Protein AF-A0A292YV03-F1 (afdb_monomer)

pLDDT: mean 75.04, std 15.82, range [28.27, 92.69]

Nearest PDB structures (foldseek):
  6wf4-assembly1_A  TM=6.327E-01  e=4.568E-04  Streptomyces sp. RM-5-8
  3f14-assembly1_A-2  TM=6.225E-01  e=1.009E-03  Cytophaga hutchinsonii ATCC 33406
  2imj-assembly2_D  TM=6.289E-01  e=1.972E-03  Pseudomonas protegens Pf-5
  7s5n-assembly2_D  TM=5.938E-01  e=1.009E-03  Mycobacterium marinum M
  3ebt-assembly1_A-2  TM=5.568E-01  e=1.746E-03  Burkholderia pseudomallei K96243

Secondary structure (DSSP, 8-state):
--HHHHHHTTPPP-SHHHHHHHHHHHHHTT--TTTSGGGGGEEEEEEEEEEESSPPPSS---EEEE---TT-S--HHHHHHHH-TT-EEEEEEEEETTTEEEEEEEEEEE-TTS-EEEEEEEEEEEEETTEEEEEEEEE-HHHHHHHHHHTT-TTTTTT-GGGSPPTTTT-

Radius of gyration: 15.74 Å; Cα contacts (8 Å, |Δi|>4): 326; chains: 1; bounding box: 38×38×40 Å

Mean predicted aligned error: 8.53 Å

Sequence (171 aa):
MTAFDRDEALSVPETTAELAGRLRDGIAAGFLMYASVEATMFAPSFETCMLPLGPAPADPAFIRLDRGTVGGGPRVPTIASRLIPDLRIAGTATERPGDVIVGDFTLTGTLPDGWALHLHTEFRCEVEGGLVTRYVVKNDPEEFQRFVTALGNPYAGKGVATAEVREEDAR

Structure (mmCIF, N/CA/C/O backbone):
data_AF-A0A292YV03-F1
#
_entry.id   AF-A0A292YV03-F1
#
loop_
_atom_site.group_PDB
_atom_site.id
_atom_site.type_symbol
_atom_site.label_atom_id
_atom_site.label_alt_id
_atom_site.label_comp_id
_atom_site.label_asym_id
_atom_site.label_entity_id
_atom_site.label_seq_id
_atom_site.pdbx_PDB_ins_code
_atom_site.Cartn_x
_atom_site.Cartn_y
_atom_site.Cartn_z
_atom_site.occupancy
_atom_site.B_iso_or_equiv
_atom_site.auth_seq_id
_atom_site.auth_comp_id
_atom_site.auth_asym_id
_atom_site.auth_atom_id
_atom_site.pdbx_PDB_model_num
ATOM 1 N N . MET A 1 1 ? -16.348 -23.851 -8.879 1.00 39.47 1 MET A N 1
ATOM 2 C CA . MET A 1 1 ? -16.180 -22.511 -8.294 1.00 39.47 1 MET A CA 1
ATOM 3 C C . MET A 1 1 ? -17.217 -21.616 -8.942 1.00 39.47 1 MET A C 1
ATOM 5 O O . MET A 1 1 ? -17.083 -21.265 -10.112 1.00 39.47 1 MET A O 1
ATOM 9 N N . THR A 1 2 ? -18.336 -21.436 -8.256 1.00 28.27 2 THR A N 1
ATOM 10 C CA . THR A 1 2 ? -19.535 -20.762 -8.778 1.00 28.27 2 THR A CA 1
ATOM 11 C C . THR A 1 2 ? -19.513 -19.282 -8.410 1.00 28.27 2 THR A C 1
ATOM 13 O O . THR A 1 2 ? -18.802 -18.884 -7.498 1.00 28.27 2 THR A O 1
ATOM 16 N N . ALA A 1 3 ? -20.284 -18.448 -9.113 1.00 34.41 3 ALA A N 1
ATOM 17 C CA . ALA A 1 3 ? -20.357 -17.004 -8.859 1.00 34.41 3 ALA A CA 1
ATOM 18 C C . ALA A 1 3 ? -20.729 -16.646 -7.402 1.00 34.41 3 ALA A C 1
ATOM 20 O O . ALA A 1 3 ? -20.300 -15.608 -6.918 1.00 34.41 3 ALA A O 1
ATOM 21 N N . PHE A 1 4 ? -21.424 -17.542 -6.692 1.00 30.30 4 PHE A N 1
ATOM 22 C CA . PHE A 1 4 ? -21.717 -17.422 -5.260 1.00 30.30 4 PHE A CA 1
ATOM 23 C C . PHE A 1 4 ? -20.464 -17.429 -4.361 1.00 30.30 4 PHE A C 1
ATOM 25 O O . PHE A 1 4 ? -20.440 -16.705 -3.375 1.00 30.30 4 PHE A O 1
ATOM 32 N N . ASP A 1 5 ? -19.387 -18.130 -4.743 1.00 33.16 5 ASP A N 1
ATOM 33 C CA . ASP A 1 5 ? -18.127 -18.155 -3.973 1.00 33.16 5 ASP A CA 1
ATOM 34 C C . ASP A 1 5 ? -17.365 -16.814 -4.076 1.00 33.16 5 ASP A C 1
ATOM 36 O O . ASP A 1 5 ? -16.482 -16.514 -3.275 1.00 33.16 5 ASP A O 1
ATOM 40 N N . ARG A 1 6 ? -17.679 -15.988 -5.089 1.00 38.50 6 ARG A N 1
ATOM 41 C CA . ARG A 1 6 ? -17.069 -14.661 -5.280 1.00 38.50 6 ARG A CA 1
ATOM 42 C C . ARG A 1 6 ? -17.733 -13.571 -4.443 1.00 38.50 6 ARG A C 1
ATOM 44 O O . ARG A 1 6 ? -17.035 -12.631 -4.076 1.00 38.50 6 ARG A O 1
ATOM 51 N N . ASP A 1 7 ? -19.027 -13.689 -4.156 1.00 33.34 7 ASP A N 1
ATOM 52 C CA . ASP A 1 7 ? -19.743 -12.714 -3.323 1.00 33.34 7 ASP A CA 1
ATOM 53 C C . ASP A 1 7 ? -19.387 -12.875 -1.840 1.00 33.34 7 ASP A C 1
ATOM 55 O O . ASP A 1 7 ? -19.230 -11.881 -1.134 1.00 33.34 7 ASP A O 1
ATOM 59 N N . GLU A 1 8 ? -19.130 -14.102 -1.379 1.00 37.34 8 GLU A N 1
ATOM 60 C CA . GLU A 1 8 ? -18.616 -14.350 -0.023 1.00 37.34 8 GLU A CA 1
ATOM 61 C C . GLU A 1 8 ? -17.206 -13.759 0.175 1.00 37.34 8 GLU A C 1
ATOM 63 O O . GLU A 1 8 ? -16.918 -13.166 1.218 1.00 37.34 8 GLU A O 1
ATOM 68 N N . ALA A 1 9 ? -16.366 -13.800 -0.868 1.00 44.91 9 ALA A N 1
ATOM 69 C CA . ALA A 1 9 ? -15.040 -13.172 -0.897 1.00 44.91 9 ALA A CA 1
ATOM 70 C C . ALA A 1 9 ? -15.070 -11.626 -0.941 1.00 44.91 9 ALA A C 1
ATOM 72 O O . ALA A 1 9 ? -14.031 -10.986 -0.776 1.00 44.91 9 ALA A O 1
ATOM 73 N N . LEU A 1 10 ? -16.241 -11.017 -1.165 1.00 50.88 10 LEU A N 1
ATOM 74 C CA . LEU A 1 10 ? -16.451 -9.563 -1.195 1.00 50.88 10 LEU A CA 1
ATOM 75 C C . LEU A 1 10 ? 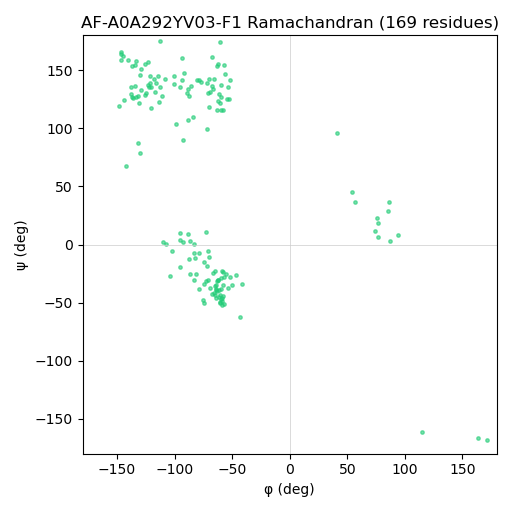-17.209 -9.032 0.030 1.00 50.88 10 LEU A C 1
ATOM 77 O O . LEU A 1 10 ? -17.437 -7.822 0.108 1.00 50.88 10 LEU A O 1
ATOM 81 N N . SER A 1 11 ? -17.584 -9.894 0.982 1.00 60.56 11 SER A N 1
ATOM 82 C CA . SER A 1 11 ? -18.172 -9.461 2.257 1.00 60.56 11 SER A CA 1
ATOM 83 C C . SER A 1 11 ? -17.258 -8.431 2.920 1.00 60.56 11 SER A C 1
ATOM 85 O O . SER A 1 11 ? -16.046 -8.594 2.902 1.00 60.56 11 SER A O 1
ATOM 87 N N . VAL A 1 12 ? -17.786 -7.334 3.452 1.00 64.94 12 VAL A N 1
ATOM 88 C CA . VAL A 1 12 ? -16.979 -6.344 4.187 1.00 64.94 12 VAL A CA 1
ATOM 89 C C . VAL A 1 12 ? -16.480 -7.002 5.484 1.00 64.94 12 VAL A C 1
ATOM 91 O O . VAL A 1 12 ? -17.271 -7.717 6.093 1.00 64.94 12 VAL A O 1
ATOM 94 N N . PRO A 1 13 ? -15.205 -6.839 5.899 1.00 68.25 13 PRO A N 1
ATOM 95 C CA . PRO A 1 13 ? -14.765 -7.370 7.188 1.00 68.25 13 PRO A CA 1
ATOM 96 C C . PRO A 1 13 ? -15.595 -6.741 8.310 1.00 68.25 13 PRO A C 1
ATOM 98 O O . PRO A 1 13 ? -15.831 -5.534 8.286 1.00 68.25 13 PRO A O 1
ATOM 101 N N . GLU A 1 14 ? -16.022 -7.535 9.288 1.00 72.00 14 GLU A N 1
ATOM 102 C CA . GLU A 1 14 ? -16.846 -7.043 10.399 1.00 72.00 14 GLU A CA 1
ATOM 103 C C . GLU A 1 14 ? -15.984 -6.696 11.622 1.00 72.00 14 GLU A C 1
ATOM 105 O O . GLU A 1 14 ? -16.398 -5.920 12.485 1.00 72.00 14 GLU A O 1
ATOM 110 N N . THR A 1 15 ? -14.757 -7.229 11.685 1.00 83.00 15 THR A N 1
ATOM 111 C CA . THR A 1 15 ? -13.816 -7.009 12.795 1.00 83.00 15 THR A CA 1
ATOM 112 C C . THR A 1 15 ? -12.395 -6.667 12.333 1.00 83.00 15 THR A C 1
ATOM 114 O O . THR A 1 15 ? -11.964 -7.019 11.232 1.00 83.00 15 THR A O 1
ATOM 117 N N . THR A 1 16 ? -11.620 -6.025 13.214 1.00 82.00 16 THR A N 1
ATOM 118 C CA . THR A 1 16 ? -10.189 -5.733 13.003 1.00 82.00 16 THR A CA 1
ATOM 119 C C . THR A 1 16 ? -9.368 -7.009 12.793 1.00 82.00 16 THR A C 1
ATOM 121 O O . THR A 1 16 ? -8.494 -7.046 11.926 1.00 82.00 16 THR A O 1
ATOM 124 N N . ALA A 1 17 ? -9.679 -8.082 13.524 1.00 83.69 17 ALA A N 1
ATOM 125 C CA . ALA A 1 17 ? -9.002 -9.370 13.393 1.00 83.69 17 ALA A CA 1
ATOM 126 C C . ALA A 1 17 ? -9.248 -10.030 12.021 1.00 83.69 17 ALA A C 1
ATOM 128 O O . ALA A 1 17 ? -8.313 -10.554 11.407 1.00 83.69 17 ALA A O 1
ATOM 129 N N . GLU A 1 18 ? -10.482 -9.975 11.510 1.00 82.56 18 GLU A N 1
ATOM 130 C CA . GLU A 1 18 ? -10.821 -10.456 10.163 1.00 82.56 18 GLU A CA 1
ATOM 131 C C . GLU A 1 18 ? -10.122 -9.640 9.079 1.00 82.56 18 GLU A C 1
ATOM 133 O O . GLU A 1 18 ? -9.550 -10.211 8.147 1.00 82.56 18 GLU A O 1
ATOM 138 N N . LEU A 1 19 ? -10.110 -8.313 9.221 1.00 84.31 19 LEU A N 1
ATOM 139 C CA . LEU A 1 19 ? -9.383 -7.427 8.319 1.00 84.31 19 LEU A CA 1
ATOM 140 C C . LEU A 1 19 ? -7.877 -7.734 8.331 1.00 84.31 19 LEU A C 1
ATOM 142 O O . LEU A 1 19 ? -7.262 -7.824 7.270 1.00 84.31 19 LEU A O 1
ATOM 146 N N . ALA A 1 20 ? -7.278 -7.961 9.503 1.00 82.00 20 ALA A N 1
ATOM 147 C CA . ALA A 1 20 ? -5.871 -8.347 9.612 1.00 82.00 20 ALA A CA 1
ATOM 148 C C . ALA A 1 20 ? -5.593 -9.707 8.952 1.00 82.00 20 ALA A C 1
ATOM 150 O O . ALA A 1 20 ? -4.572 -9.871 8.283 1.00 82.00 20 ALA A O 1
ATOM 151 N N . GLY A 1 21 ? -6.502 -10.676 9.102 1.00 81.88 21 GLY A N 1
ATOM 152 C CA . GLY A 1 21 ? -6.455 -11.957 8.393 1.00 81.88 21 GLY A CA 1
ATOM 153 C C . GLY A 1 21 ? -6.435 -11.772 6.878 1.00 81.88 21 GLY A C 1
ATOM 154 O O . GLY A 1 21 ? -5.513 -12.245 6.219 1.00 81.88 21 GLY A O 1
ATOM 155 N N . ARG A 1 22 ? -7.377 -10.989 6.352 1.00 78.50 22 ARG A N 1
ATOM 156 C CA . ARG A 1 22 ? -7.476 -10.705 4.915 1.00 78.50 22 ARG A CA 1
ATOM 157 C C . ARG A 1 22 ? -6.277 -9.953 4.372 1.00 78.50 22 ARG A C 1
ATOM 159 O O . ARG A 1 22 ? -5.800 -10.300 3.305 1.00 78.50 22 ARG A O 1
ATOM 166 N N . LEU A 1 23 ? -5.737 -8.993 5.119 1.00 79.81 23 LEU A N 1
ATOM 167 C CA . LEU A 1 23 ? -4.504 -8.306 4.738 1.00 79.81 23 LEU A CA 1
ATOM 168 C C . LEU A 1 23 ? -3.320 -9.276 4.645 1.00 79.81 23 LEU A C 1
ATOM 170 O O . LEU A 1 23 ? -2.518 -9.164 3.722 1.00 79.81 23 LEU A O 1
ATOM 174 N N . ARG A 1 24 ? -3.207 -10.253 5.557 1.00 80.56 24 ARG A N 1
ATOM 175 C CA . ARG A 1 24 ? -2.168 -11.296 5.457 1.00 80.56 24 ARG A CA 1
ATOM 176 C C . ARG A 1 24 ? -2.355 -12.167 4.222 1.00 80.56 24 ARG A C 1
ATOM 178 O O . ARG A 1 24 ? -1.379 -12.409 3.516 1.00 80.56 24 ARG A O 1
ATOM 185 N N . ASP A 1 25 ? -3.580 -12.608 3.961 1.00 77.56 25 ASP A N 1
ATOM 186 C CA . ASP A 1 25 ? -3.897 -13.414 2.779 1.00 77.56 25 ASP A CA 1
ATOM 187 C C . ASP A 1 25 ? -3.650 -12.613 1.491 1.00 77.56 25 ASP A C 1
ATOM 189 O O . ASP A 1 25 ? -3.099 -13.135 0.522 1.00 77.56 25 ASP A O 1
ATOM 193 N N . GLY A 1 26 ? -3.969 -11.317 1.523 1.00 73.00 26 GLY A N 1
ATOM 194 C CA . GLY A 1 26 ? -3.712 -10.342 0.476 1.00 73.00 26 GLY A CA 1
ATOM 195 C C . GLY A 1 26 ? -2.217 -10.222 0.155 1.00 73.00 26 GLY A C 1
ATOM 196 O O . GLY A 1 26 ? -1.784 -10.400 -0.987 1.00 73.00 26 GLY A O 1
ATOM 197 N N . ILE A 1 27 ? -1.399 -10.001 1.185 1.00 74.50 27 ILE A N 1
ATOM 198 C CA . ILE A 1 27 ? 0.067 -9.958 1.077 1.00 74.50 27 ILE A CA 1
ATOM 199 C C . ILE A 1 27 ? 0.598 -11.284 0.520 1.00 74.50 27 ILE A C 1
ATOM 201 O O . ILE A 1 27 ? 1.358 -11.279 -0.446 1.00 74.50 27 ILE A O 1
ATOM 205 N N . ALA A 1 28 ? 0.165 -12.425 1.065 1.00 68.19 28 ALA A N 1
ATOM 206 C CA . ALA A 1 28 ? 0.610 -13.747 0.619 1.00 68.19 28 ALA A CA 1
ATOM 207 C C . ALA A 1 28 ? 0.234 -14.050 -0.843 1.00 68.19 28 ALA A C 1
ATOM 209 O O . ALA A 1 28 ? 0.963 -14.756 -1.543 1.00 68.19 28 ALA A O 1
ATOM 210 N N . ALA A 1 29 ? -0.882 -13.501 -1.320 1.00 63.50 29 ALA A N 1
ATOM 211 C CA . ALA A 1 29 ? -1.335 -13.634 -2.699 1.00 63.50 29 ALA A CA 1
ATOM 212 C C . ALA A 1 29 ? -0.741 -12.578 -3.654 1.00 63.50 29 ALA A C 1
ATOM 214 O O . ALA A 1 29 ? -1.054 -12.586 -4.847 1.00 63.50 29 ALA A O 1
ATOM 215 N N . GLY A 1 30 ? 0.149 -11.706 -3.167 1.00 54.66 30 GLY A N 1
ATOM 216 C CA . GLY A 1 30 ? 0.881 -10.751 -3.995 1.00 54.66 30 GLY A CA 1
ATOM 217 C C . GLY A 1 30 ? 0.134 -9.443 -4.274 1.00 54.66 30 GLY A C 1
ATOM 218 O O . GLY A 1 30 ? 0.333 -8.828 -5.325 1.00 54.66 30 GLY A O 1
ATOM 219 N N . PHE A 1 31 ? -0.741 -9.011 -3.361 1.00 59.56 31 PHE A N 1
ATOM 220 C CA . PHE A 1 31 ? -1.552 -7.805 -3.524 1.00 59.56 31 PHE A CA 1
ATOM 221 C C . PHE A 1 31 ? -0.924 -6.545 -2.904 1.00 59.56 31 PHE A C 1
ATOM 223 O O . PHE A 1 31 ? -0.352 -6.556 -1.819 1.00 59.56 31 PHE A O 1
ATOM 230 N N . LEU A 1 32 ? -1.086 -5.421 -3.610 1.00 59.00 32 LEU A N 1
ATOM 231 C CA . LEU A 1 32 ? -0.661 -4.081 -3.193 1.00 59.00 32 LEU A CA 1
ATOM 232 C C . LEU A 1 32 ? -1.852 -3.312 -2.618 1.00 59.00 32 LEU A C 1
ATOM 234 O O . LEU A 1 32 ? -2.699 -2.837 -3.374 1.00 59.00 32 LEU A O 1
ATOM 238 N N . MET A 1 33 ? -1.917 -3.196 -1.292 1.00 58.62 33 MET A N 1
ATOM 239 C CA . MET A 1 33 ? -3.122 -2.835 -0.528 1.00 58.62 33 MET A CA 1
ATOM 240 C C . MET A 1 33 ? -3.968 -1.691 -1.108 1.00 58.62 33 MET A C 1
ATOM 242 O O . MET A 1 33 ? -5.103 -1.938 -1.501 1.00 58.62 33 MET A O 1
ATOM 246 N N . TYR A 1 34 ? -3.457 -0.460 -1.227 1.00 53.25 34 TYR A N 1
ATOM 247 C CA . TYR A 1 34 ? -4.304 0.651 -1.698 1.00 53.25 34 TYR A CA 1
ATOM 248 C C . TYR A 1 34 ? -4.466 0.715 -3.231 1.00 53.25 34 TYR A C 1
ATOM 250 O O . TYR A 1 34 ? -5.474 1.190 -3.752 1.00 53.25 34 TYR A O 1
ATOM 258 N N . ALA A 1 35 ? -3.507 0.177 -3.983 1.00 50.94 35 ALA A N 1
ATOM 259 C CA . ALA A 1 35 ? -3.547 0.158 -5.445 1.00 50.94 35 ALA A CA 1
ATOM 260 C C . ALA A 1 35 ? -4.464 -0.953 -6.012 1.00 50.94 35 ALA A C 1
ATOM 262 O O . ALA A 1 35 ? -4.683 -1.051 -7.224 1.00 50.94 35 ALA A O 1
ATOM 263 N N . SER A 1 36 ? -4.976 -1.833 -5.149 1.00 49.16 36 SER A N 1
ATOM 264 C CA . SER A 1 36 ? -5.636 -3.079 -5.524 1.00 49.16 36 SER A CA 1
ATOM 265 C C . SER A 1 36 ? -7.135 -3.121 -5.207 1.00 49.16 36 SER A C 1
ATOM 267 O O . SER A 1 36 ? -7.731 -2.217 -4.636 1.00 49.16 36 SER A O 1
ATOM 269 N N . VAL A 1 37 ? -7.749 -4.223 -5.640 1.00 41.66 37 VAL A N 1
ATOM 270 C CA . VAL A 1 37 ? -9.157 -4.634 -5.470 1.00 41.66 37 VAL A CA 1
ATOM 271 C C . VAL A 1 37 ? -9.676 -4.482 -4.051 1.00 41.66 37 VAL A C 1
ATOM 273 O O . VAL A 1 37 ? -10.876 -4.305 -3.854 1.00 41.66 37 VAL A O 1
ATOM 276 N N . GLU A 1 38 ? -8.774 -4.545 -3.081 1.00 55.34 38 GLU A N 1
ATOM 277 C CA . GLU A 1 38 ? -9.082 -4.479 -1.664 1.00 55.34 38 GLU A CA 1
ATOM 278 C C . GLU A 1 38 ? -9.483 -3.083 -1.186 1.00 55.34 38 GLU A C 1
ATOM 280 O O . GLU A 1 38 ? -9.671 -2.868 0.005 1.00 55.34 38 GLU A O 1
ATOM 285 N N . ALA A 1 39 ? -9.731 -2.149 -2.107 1.00 61.50 39 ALA A N 1
ATOM 286 C CA . ALA A 1 39 ? -10.518 -0.952 -1.848 1.00 61.50 39 ALA A CA 1
ATOM 287 C C . ALA A 1 39 ? -11.768 -1.250 -0.992 1.00 61.50 39 ALA A C 1
ATOM 289 O O . ALA A 1 39 ? -12.122 -0.439 -0.145 1.00 61.50 39 ALA A O 1
ATOM 290 N N . THR A 1 40 ? -12.408 -2.420 -1.133 1.00 68.25 40 THR A N 1
ATOM 291 C CA . THR A 1 40 ? -13.550 -2.841 -0.293 1.00 68.25 40 THR A CA 1
ATOM 292 C C . THR A 1 40 ? -13.247 -2.912 1.208 1.00 68.25 40 THR A C 1
ATOM 294 O O . THR A 1 40 ? -14.177 -2.789 2.001 1.00 68.25 40 THR A O 1
ATOM 297 N N . MET A 1 41 ? -11.977 -3.058 1.592 1.00 77.38 41 MET A N 1
ATOM 298 C CA . MET A 1 41 ? -11.499 -3.050 2.978 1.00 77.38 41 MET A CA 1
ATOM 299 C C . MET A 1 41 ? -11.300 -1.638 3.537 1.00 77.38 41 MET A C 1
ATOM 301 O O . MET A 1 41 ? -11.129 -1.471 4.740 1.00 77.38 41 MET A O 1
ATOM 305 N N . PHE A 1 42 ? -11.340 -0.617 2.682 1.00 80.94 42 PHE A N 1
ATOM 306 C CA . PHE A 1 42 ? -11.310 0.784 3.078 1.00 80.94 42 PHE A CA 1
ATOM 307 C C . PHE A 1 42 ? -12.726 1.321 3.254 1.00 80.94 42 PHE A C 1
ATOM 309 O O . PHE A 1 42 ? -13.654 0.935 2.532 1.00 80.94 42 PHE A O 1
ATOM 316 N N . ALA A 1 43 ? -12.884 2.259 4.184 1.00 85.81 43 ALA A N 1
ATOM 317 C CA . ALA A 1 43 ? -14.100 3.043 4.312 1.00 85.81 43 ALA A CA 1
ATOM 318 C C . ALA A 1 43 ? -14.415 3.778 2.991 1.00 85.81 43 ALA A C 1
ATOM 320 O O . ALA A 1 43 ? -13.504 4.064 2.208 1.00 85.81 43 ALA A O 1
ATOM 321 N N . PRO A 1 44 ? -15.692 4.121 2.717 1.00 83.75 44 PRO A N 1
ATOM 322 C CA . PRO A 1 44 ? -16.072 4.862 1.511 1.00 83.75 44 PRO A CA 1
ATOM 323 C C . PRO A 1 44 ? -15.274 6.151 1.294 1.00 83.75 44 PRO A C 1
ATOM 325 O O . PRO A 1 44 ? -15.093 6.579 0.161 1.00 83.75 44 PRO A O 1
ATOM 328 N N . SER A 1 45 ? -14.795 6.753 2.377 1.00 85.69 45 SER A N 1
ATOM 329 C CA . SER A 1 45 ? -13.935 7.923 2.374 1.00 85.69 45 SER A CA 1
ATOM 330 C C . SER A 1 45 ? -12.955 7.762 3.530 1.00 85.69 45 SER A C 1
ATOM 332 O O . SER A 1 45 ? -13.384 7.523 4.661 1.00 85.69 45 SER A O 1
ATOM 334 N N . PHE A 1 46 ? -11.662 7.821 3.240 1.00 86.25 46 PHE A N 1
ATOM 335 C CA . PHE A 1 46 ? -10.599 7.481 4.183 1.00 86.25 46 PHE A CA 1
ATOM 336 C C . PHE A 1 46 ? -9.391 8.401 3.960 1.00 86.25 46 PHE A C 1
ATOM 338 O O . PHE A 1 46 ? -9.268 9.070 2.931 1.00 86.25 46 PHE A O 1
ATOM 345 N N . GLU A 1 47 ? -8.506 8.467 4.943 1.00 88.69 47 GLU A N 1
ATOM 346 C CA . GLU A 1 47 ? -7.295 9.281 4.880 1.00 88.69 47 GLU A CA 1
ATOM 347 C C . GLU A 1 47 ? -6.084 8.417 4.547 1.00 88.69 47 GLU A C 1
ATOM 349 O O . GLU A 1 47 ? -5.922 7.328 5.093 1.00 88.69 47 GLU A O 1
ATOM 354 N N . THR A 1 48 ? -5.203 8.905 3.678 1.00 85.81 48 THR A N 1
ATOM 355 C CA . THR A 1 48 ? -3.933 8.242 3.387 1.00 85.81 48 THR A CA 1
ATOM 356 C C . THR A 1 48 ? -2.759 9.195 3.477 1.00 85.81 48 THR A C 1
ATOM 358 O O . THR A 1 48 ? -2.855 10.364 3.110 1.00 85.81 48 THR A O 1
ATOM 361 N N . CYS A 1 49 ? -1.624 8.672 3.917 1.00 85.50 49 CYS A N 1
ATOM 362 C CA . CYS A 1 49 ? -0.342 9.351 3.851 1.00 85.50 49 CYS A CA 1
ATOM 363 C C . CYS A 1 49 ? 0.715 8.370 3.339 1.00 85.50 49 CYS A C 1
ATOM 365 O O . CYS A 1 49 ? 0.753 7.209 3.752 1.00 85.50 49 CYS A O 1
ATOM 367 N N . MET A 1 50 ? 1.560 8.840 2.426 1.00 85.25 50 MET A N 1
ATOM 368 C CA . MET A 1 50 ? 2.697 8.091 1.904 1.00 85.25 50 MET A CA 1
ATOM 369 C C . MET A 1 50 ? 3.986 8.776 2.341 1.00 85.25 50 MET A C 1
ATOM 371 O O . MET A 1 50 ? 4.198 9.949 2.026 1.00 85.25 50 MET A O 1
ATOM 375 N N . LEU A 1 51 ? 4.847 8.049 3.044 1.00 87.06 51 LEU A N 1
ATOM 376 C CA . LEU A 1 51 ? 6.079 8.573 3.631 1.00 87.06 51 LEU A CA 1
ATOM 377 C C . LEU A 1 51 ? 7.305 7.788 3.133 1.00 87.06 51 LEU A C 1
ATOM 379 O O . LEU A 1 51 ? 7.175 6.634 2.723 1.00 87.06 51 LEU A O 1
ATOM 383 N N . PRO A 1 52 ? 8.510 8.374 3.181 1.00 87.19 52 PRO A N 1
ATOM 384 C CA . PRO A 1 52 ? 9.732 7.582 3.103 1.00 87.19 52 PRO A CA 1
ATOM 385 C C . PRO A 1 52 ? 9.835 6.627 4.306 1.00 87.19 52 PRO A C 1
ATOM 387 O O . PRO A 1 52 ? 9.297 6.910 5.384 1.00 87.19 52 PRO A O 1
ATOM 390 N N . LEU A 1 53 ? 10.548 5.510 4.142 1.00 86.75 53 LEU A N 1
ATOM 391 C CA . LEU A 1 53 ? 10.962 4.671 5.270 1.00 86.75 53 LEU A CA 1
ATOM 392 C C . LEU A 1 53 ? 11.759 5.482 6.299 1.00 86.75 53 LEU A C 1
ATOM 394 O O . LEU A 1 53 ? 12.500 6.407 5.963 1.00 86.75 53 LEU A O 1
ATOM 398 N N . GLY A 1 54 ? 11.603 5.106 7.568 1.00 85.38 54 GLY A N 1
ATOM 399 C CA . GLY A 1 54 ? 12.220 5.784 8.703 1.00 85.38 54 GLY A CA 1
ATOM 400 C C . GLY A 1 54 ? 11.213 6.454 9.648 1.00 85.38 54 GLY A C 1
ATOM 401 O O . GLY A 1 54 ? 10.028 6.080 9.693 1.00 85.38 54 GLY A O 1
ATOM 402 N N . PRO A 1 55 ? 11.687 7.408 10.473 1.00 83.94 55 PRO A N 1
ATOM 403 C CA . PRO A 1 55 ? 10.854 8.095 11.451 1.00 83.94 55 PRO A CA 1
ATOM 404 C C . PRO A 1 55 ? 9.697 8.830 10.773 1.00 83.94 55 PRO A C 1
ATOM 406 O O . PRO A 1 55 ? 9.903 9.629 9.862 1.00 83.94 55 PRO A O 1
ATOM 409 N N . ALA A 1 56 ? 8.474 8.573 11.238 1.00 80.75 56 ALA A N 1
ATOM 410 C CA . ALA A 1 56 ? 7.323 9.345 10.793 1.00 80.75 56 ALA A CA 1
ATOM 411 C C . ALA A 1 56 ? 7.407 10.774 11.367 1.00 80.75 56 ALA A C 1
ATOM 413 O O . ALA A 1 56 ? 7.830 10.937 12.517 1.00 80.75 56 ALA A O 1
ATOM 414 N N . PRO A 1 57 ? 7.001 11.805 10.607 1.00 83.56 57 PRO A N 1
ATOM 415 C CA . PRO A 1 57 ? 6.863 13.150 11.149 1.00 83.56 57 PRO A CA 1
ATOM 416 C C . PRO A 1 57 ? 5.801 13.170 12.256 1.00 83.56 57 PRO A C 1
ATOM 418 O O . PRO A 1 57 ? 4.894 12.339 12.276 1.00 83.56 57 PRO A O 1
ATOM 421 N N . ALA A 1 58 ? 5.905 14.141 13.167 1.00 79.56 58 ALA A N 1
ATOM 422 C CA . ALA A 1 58 ? 4.944 14.302 14.259 1.00 79.56 58 ALA A CA 1
ATOM 423 C C . ALA A 1 58 ? 3.519 14.602 13.758 1.00 79.56 58 ALA A C 1
ATOM 425 O O . ALA A 1 58 ? 2.557 14.206 14.406 1.00 79.56 58 ALA A O 1
ATOM 426 N N . ASP A 1 59 ? 3.405 15.266 12.605 1.00 82.19 59 ASP A N 1
ATOM 427 C CA . ASP A 1 59 ? 2.141 15.568 11.934 1.00 82.19 59 ASP A CA 1
ATOM 428 C C . ASP A 1 59 ? 2.245 15.196 10.442 1.00 82.19 59 ASP A C 1
ATOM 430 O O . ASP A 1 59 ? 2.712 15.996 9.623 1.00 82.19 59 ASP A O 1
ATOM 434 N N . PRO A 1 60 ? 1.947 13.937 10.075 1.00 84.19 60 PRO A N 1
ATOM 435 C CA . PRO A 1 60 ? 1.958 13.504 8.686 1.00 84.19 60 PRO A CA 1
ATOM 436 C C . PRO A 1 60 ? 0.852 14.200 7.893 1.00 84.19 60 PRO A C 1
ATOM 438 O O . PRO A 1 60 ? -0.304 14.220 8.304 1.00 84.19 60 PRO A O 1
ATOM 441 N N . ALA A 1 61 ? 1.184 14.714 6.709 1.00 85.25 61 ALA A N 1
ATOM 442 C CA . ALA A 1 61 ? 0.194 15.302 5.818 1.00 85.25 61 ALA A CA 1
ATOM 443 C C . ALA A 1 61 ? -0.679 14.200 5.200 1.00 85.25 61 ALA A C 1
ATOM 445 O O . ALA A 1 61 ? -0.276 13.524 4.248 1.00 85.25 61 ALA A O 1
ATOM 446 N N . PHE A 1 62 ? -1.872 14.008 5.757 1.00 85.62 62 PHE A N 1
ATOM 447 C CA . PHE A 1 62 ? -2.876 13.117 5.195 1.00 85.62 62 PHE A CA 1
ATOM 448 C C . PHE A 1 62 ? -3.635 13.799 4.064 1.00 85.62 62 PHE A C 1
ATOM 450 O O . PHE A 1 62 ? -3.992 14.975 4.142 1.00 85.62 62 PHE A O 1
ATOM 457 N N . ILE A 1 63 ? -3.938 13.021 3.032 1.00 82.38 63 ILE A N 1
ATOM 458 C CA . ILE A 1 63 ? -4.921 13.386 2.022 1.00 82.38 63 ILE A CA 1
ATOM 459 C C . ILE A 1 63 ? -6.158 12.522 2.204 1.00 82.38 63 ILE A C 1
ATOM 461 O O . ILE A 1 63 ? -6.068 11.331 2.509 1.00 82.38 63 ILE A O 1
ATOM 465 N N . ARG A 1 64 ? -7.327 13.120 2.003 1.00 84.38 64 ARG A N 1
ATOM 466 C CA . ARG A 1 64 ? -8.582 12.383 1.997 1.00 84.38 64 ARG A CA 1
ATOM 467 C C . ARG A 1 64 ? -8.846 11.857 0.596 1.00 84.38 64 ARG A C 1
ATOM 469 O O . ARG A 1 64 ? -8.814 12.625 -0.363 1.00 84.38 64 ARG A O 1
ATOM 476 N N . LEU A 1 65 ? -9.113 10.563 0.496 1.00 76.69 65 LEU A N 1
ATOM 477 C CA . LEU A 1 65 ? -9.463 9.896 -0.746 1.00 76.69 65 LEU A CA 1
ATOM 478 C C . LEU A 1 65 ? -10.827 9.238 -0.598 1.00 76.69 65 LEU A C 1
ATOM 480 O O . LEU A 1 65 ? -11.138 8.616 0.419 1.00 76.69 65 LEU A O 1
ATOM 484 N N . ASP A 1 66 ? -11.629 9.347 -1.647 1.00 76.56 66 ASP A N 1
ATOM 485 C CA . ASP A 1 66 ? -12.861 8.586 -1.748 1.00 76.56 66 ASP A CA 1
ATOM 486 C C . ASP A 1 66 ? -12.569 7.240 -2.400 1.00 76.56 66 ASP A C 1
ATOM 488 O O . ASP A 1 66 ? -11.864 7.128 -3.412 1.00 76.56 66 ASP A O 1
ATOM 492 N N . ARG A 1 67 ? -13.115 6.187 -1.800 1.00 72.38 67 ARG A N 1
ATOM 493 C CA . ARG A 1 67 ? -13.080 4.849 -2.366 1.00 72.38 67 ARG A CA 1
ATOM 494 C C . ARG A 1 67 ? -13.854 4.873 -3.683 1.00 72.38 67 ARG A C 1
ATOM 496 O O . ARG A 1 67 ? -15.064 5.088 -3.696 1.00 72.38 67 ARG A O 1
ATOM 503 N N . GLY A 1 68 ? -13.152 4.631 -4.790 1.00 64.00 68 GLY A N 1
ATOM 504 C CA . GLY A 1 68 ? -13.768 4.516 -6.112 1.00 64.00 68 GLY A CA 1
ATOM 505 C C . GLY A 1 68 ? -14.787 3.371 -6.203 1.00 64.00 68 GLY A C 1
ATOM 506 O O . GLY A 1 68 ? -14.934 2.554 -5.291 1.00 64.00 68 GLY A O 1
ATOM 507 N N . THR A 1 69 ? -15.487 3.276 -7.335 1.00 55.28 69 THR A N 1
ATOM 508 C CA . THR A 1 69 ? -16.426 2.176 -7.587 1.00 55.28 69 THR A CA 1
ATOM 509 C C . THR A 1 69 ? -15.708 0.825 -7.589 1.00 55.28 69 THR A C 1
ATOM 511 O O . THR A 1 69 ? -14.704 0.618 -8.278 1.00 55.28 69 THR A O 1
ATOM 514 N N . VAL A 1 70 ? -16.244 -0.121 -6.814 1.00 54.25 70 VAL A N 1
ATOM 515 C CA . VAL A 1 70 ? -15.740 -1.497 -6.744 1.00 54.25 70 VAL A CA 1
ATOM 516 C C . VAL A 1 70 ? -15.772 -2.105 -8.152 1.00 54.25 70 VAL A C 1
ATOM 518 O O . VAL A 1 70 ? -16.836 -2.256 -8.744 1.00 54.25 70 VAL A O 1
ATOM 521 N N . GLY A 1 71 ? -14.598 -2.432 -8.705 1.00 46.59 71 GLY A N 1
ATOM 522 C CA . GLY A 1 71 ? -14.467 -3.091 -10.014 1.00 46.59 71 GLY A CA 1
ATOM 523 C C . GLY A 1 71 ? -14.260 -2.188 -11.242 1.00 46.59 71 GLY A C 1
ATOM 524 O O . GLY A 1 71 ? -14.265 -2.714 -12.350 1.00 46.59 71 GLY A O 1
ATOM 525 N N . GLY A 1 72 ? -14.047 -0.876 -11.083 1.00 33.50 72 GLY A N 1
ATOM 526 C CA . GLY A 1 72 ? -14.029 0.079 -12.207 1.00 33.50 72 GLY A CA 1
ATOM 527 C C . GLY A 1 72 ? -12.729 0.245 -13.017 1.00 33.50 72 GLY A C 1
ATOM 528 O O . GLY A 1 72 ? -12.755 0.939 -14.028 1.00 33.50 72 GLY A O 1
ATOM 529 N N . GLY A 1 73 ? -11.596 -0.354 -12.629 1.00 43.75 73 GLY A N 1
ATOM 530 C CA . GLY A 1 73 ? -10.312 -0.139 -13.319 1.00 43.75 73 GLY A CA 1
ATOM 531 C C . GLY A 1 73 ? -9.396 -1.36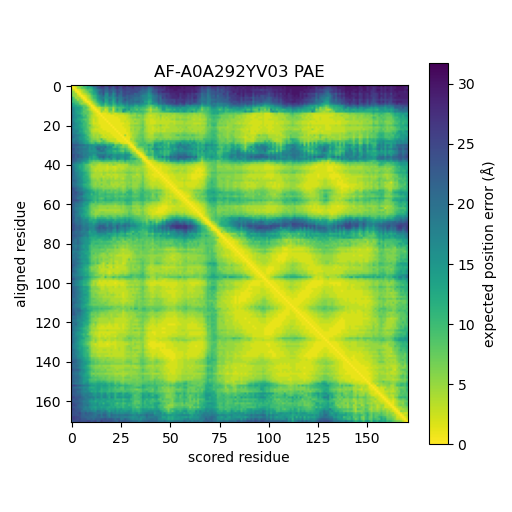6 -13.342 1.00 43.75 73 GLY A C 1
ATOM 532 O O . GLY A 1 73 ? -9.619 -2.310 -12.574 1.00 43.75 73 GLY A O 1
ATOM 533 N N . PRO A 1 74 ? -8.367 -1.386 -14.217 1.00 47.09 74 PRO A N 1
ATOM 534 C CA . PRO A 1 74 ? -7.370 -2.443 -14.213 1.00 47.09 74 PRO A CA 1
ATOM 535 C C . PRO A 1 74 ? -6.689 -2.450 -12.846 1.00 47.09 74 PRO A C 1
ATOM 537 O O . PRO A 1 74 ? -6.067 -1.484 -12.415 1.00 47.09 74 PRO A O 1
ATOM 540 N N . ARG A 1 75 ? -6.888 -3.553 -12.132 1.00 60.03 75 ARG A N 1
ATOM 541 C CA . ARG A 1 75 ? -6.403 -3.752 -10.771 1.00 60.03 75 ARG A CA 1
ATOM 542 C C . ARG A 1 75 ? -4.876 -3.689 -10.853 1.00 60.03 75 ARG A C 1
ATOM 544 O O . ARG A 1 75 ? -4.306 -4.465 -11.616 1.00 60.03 75 ARG A O 1
ATOM 551 N N . VAL A 1 76 ? -4.207 -2.807 -10.108 1.00 58.06 76 VAL A N 1
ATOM 552 C CA . VAL A 1 76 ? -2.731 -2.719 -10.122 1.00 58.06 76 VAL A CA 1
ATOM 553 C C . VAL A 1 76 ? -2.049 -4.079 -9.920 1.00 58.06 76 VAL A C 1
ATOM 555 O O . VAL A 1 76 ? -1.090 -4.335 -10.632 1.00 58.06 76 VAL A O 1
ATOM 558 N N . PRO A 1 77 ? -2.576 -5.026 -9.118 1.00 59.47 77 PRO A N 1
ATOM 559 C CA . PRO A 1 77 ? -2.055 -6.397 -9.084 1.00 59.47 77 PRO A CA 1
ATOM 560 C C . PRO A 1 77 ? -2.085 -7.124 -10.434 1.00 59.47 77 PRO A C 1
ATOM 562 O O . PRO A 1 77 ? -1.189 -7.897 -10.746 1.00 59.47 77 PRO A O 1
ATOM 565 N N . THR A 1 78 ? -3.098 -6.884 -11.268 1.00 61.31 78 THR A N 1
ATOM 566 C CA . THR A 1 78 ? -3.199 -7.439 -12.628 1.00 61.31 78 THR A CA 1
ATOM 567 C C . THR A 1 78 ? -2.213 -6.778 -13.591 1.00 61.31 78 THR A C 1
ATOM 569 O O . THR A 1 78 ? -1.749 -7.435 -14.516 1.00 61.31 78 THR A O 1
ATOM 572 N N . ILE A 1 79 ? -1.879 -5.501 -13.397 1.00 65.56 79 ILE A N 1
ATOM 573 C CA . ILE A 1 79 ? -0.836 -4.820 -14.179 1.00 65.56 79 ILE A CA 1
ATOM 574 C C . ILE A 1 79 ? 0.548 -5.298 -13.719 1.00 65.56 79 ILE A C 1
ATOM 576 O O . ILE A 1 79 ? 1.339 -5.755 -14.538 1.00 65.56 79 ILE A O 1
ATOM 580 N N . ALA A 1 80 ? 0.798 -5.280 -12.410 1.00 68.25 80 ALA A N 1
ATOM 581 C CA . ALA A 1 80 ? 2.049 -5.698 -11.794 1.00 68.25 80 ALA A CA 1
ATOM 582 C C . ALA A 1 80 ? 2.378 -7.162 -12.112 1.00 68.25 80 ALA A C 1
ATOM 584 O O . ALA A 1 80 ? 3.471 -7.432 -12.580 1.00 68.25 80 ALA A O 1
ATOM 585 N N . SER A 1 81 ? 1.427 -8.095 -11.988 1.00 68.06 81 SER A N 1
ATOM 586 C CA . SER A 1 81 ? 1.659 -9.509 -12.349 1.00 68.06 81 SER A CA 1
ATOM 587 C C . SER A 1 81 ? 1.895 -9.749 -13.845 1.00 68.06 81 SER A C 1
ATOM 589 O O . SER A 1 81 ? 2.514 -10.744 -14.212 1.00 68.06 81 SER A O 1
ATOM 591 N N . ARG A 1 82 ? 1.412 -8.863 -14.728 1.00 74.75 82 ARG A N 1
ATOM 592 C CA . ARG A 1 82 ? 1.710 -8.938 -16.170 1.00 74.75 82 ARG A CA 1
ATOM 593 C C . ARG A 1 82 ? 3.094 -8.395 -16.501 1.00 74.75 82 ARG A C 1
ATOM 595 O O . ARG A 1 82 ? 3.740 -8.928 -17.395 1.00 74.75 82 ARG A O 1
ATOM 602 N N . LEU A 1 83 ? 3.505 -7.325 -15.826 1.00 77.81 83 LEU A N 1
ATOM 603 C CA . LEU A 1 83 ? 4.774 -6.639 -16.074 1.00 77.81 83 LEU A CA 1
ATOM 604 C C . LEU A 1 83 ? 5.947 -7.256 -15.303 1.00 77.81 83 LEU A C 1
ATOM 606 O O . LEU A 1 83 ? 7.079 -7.151 -15.756 1.00 77.81 83 LEU A O 1
ATOM 610 N N . ILE A 1 84 ? 5.669 -7.923 -14.182 1.00 83.25 84 ILE A N 1
ATOM 611 C CA . ILE A 1 84 ? 6.636 -8.548 -13.274 1.00 83.25 84 ILE A CA 1
ATOM 612 C C . ILE A 1 84 ? 6.154 -9.991 -13.013 1.00 83.25 84 ILE A C 1
ATOM 614 O O . ILE A 1 84 ? 5.501 -10.264 -12.002 1.00 83.25 84 ILE A O 1
ATOM 618 N N . PRO A 1 85 ? 6.384 -10.936 -13.946 1.00 83.25 85 PRO A N 1
ATOM 619 C CA . PRO A 1 85 ? 5.839 -12.297 -13.853 1.00 83.25 85 PRO A CA 1
ATOM 620 C C . PRO A 1 85 ? 6.376 -13.106 -12.665 1.00 83.25 85 PRO A C 1
ATOM 622 O O . PRO A 1 85 ? 5.749 -14.072 -12.230 1.00 83.25 85 PRO A O 1
ATOM 625 N N . ASP A 1 86 ? 7.550 -12.732 -12.162 1.00 87.19 86 ASP A N 1
ATOM 626 C CA . ASP A 1 86 ? 8.226 -13.328 -11.015 1.00 87.19 86 ASP A CA 1
ATOM 627 C C . ASP A 1 86 ? 7.948 -12.583 -9.700 1.00 87.19 86 ASP A C 1
ATOM 629 O O . ASP A 1 86 ? 8.582 -12.902 -8.694 1.00 87.19 86 ASP A O 1
ATOM 633 N N . LEU A 1 87 ? 6.994 -11.640 -9.685 1.00 84.56 87 LEU A N 1
ATOM 634 C CA . LEU A 1 87 ? 6.654 -10.850 -8.505 1.00 84.56 87 LEU A CA 1
ATOM 635 C C . LEU A 1 87 ? 6.318 -11.749 -7.308 1.00 84.56 87 LEU A C 1
ATOM 637 O O . LEU A 1 87 ? 5.413 -12.588 -7.356 1.00 84.56 87 LEU A O 1
ATOM 641 N N . ARG A 1 88 ? 7.020 -11.527 -6.200 1.00 84.94 88 ARG A N 1
ATOM 642 C CA . ARG A 1 88 ? 6.762 -12.124 -4.892 1.00 84.94 88 ARG A CA 1
ATOM 643 C C . ARG A 1 88 ? 6.521 -11.025 -3.880 1.00 84.94 88 ARG A C 1
ATOM 645 O O . ARG A 1 88 ? 7.159 -9.979 -3.927 1.00 84.94 88 ARG A O 1
ATOM 652 N N . ILE A 1 89 ? 5.630 -11.300 -2.938 1.00 84.12 89 ILE A N 1
ATOM 653 C CA . ILE A 1 89 ? 5.446 -10.469 -1.756 1.00 84.12 89 ILE A CA 1
ATOM 654 C C . ILE A 1 89 ? 5.585 -11.376 -0.542 1.00 84.12 89 ILE A C 1
ATOM 656 O O . ILE A 1 89 ? 4.976 -12.445 -0.481 1.00 84.12 89 ILE A O 1
ATOM 660 N N . ALA A 1 90 ? 6.428 -10.974 0.399 1.00 85.69 90 ALA A N 1
ATOM 661 C CA . ALA A 1 90 ? 6.616 -11.668 1.663 1.00 85.69 90 ALA A CA 1
ATOM 662 C C . ALA A 1 90 ? 6.488 -10.658 2.795 1.00 85.69 90 ALA A C 1
ATOM 664 O O . ALA A 1 90 ? 7.082 -9.587 2.725 1.00 85.69 90 ALA A O 1
ATOM 665 N N . GLY A 1 91 ? 5.717 -10.984 3.828 1.00 85.62 91 GLY A N 1
ATOM 666 C CA . GLY A 1 91 ? 5.496 -10.054 4.921 1.00 85.62 91 GLY A CA 1
ATOM 667 C C . GLY A 1 91 ? 4.427 -10.495 5.902 1.00 85.62 91 GLY A C 1
ATOM 668 O O . GLY A 1 91 ? 3.974 -11.641 5.901 1.00 85.62 91 GLY A O 1
ATOM 669 N N . THR A 1 92 ? 4.035 -9.560 6.756 1.00 86.75 92 THR A N 1
ATOM 670 C CA . THR A 1 92 ? 3.078 -9.772 7.837 1.00 86.75 92 THR A CA 1
ATOM 671 C C . THR A 1 92 ? 2.087 -8.618 7.925 1.00 86.75 92 THR A C 1
ATOM 673 O O . THR A 1 92 ? 2.393 -7.480 7.577 1.00 86.75 92 THR A O 1
ATOM 676 N N . ALA A 1 93 ? 0.904 -8.917 8.455 1.00 87.12 93 ALA A N 1
ATOM 677 C CA . ALA A 1 93 ? -0.036 -7.933 8.968 1.00 87.12 93 ALA A CA 1
ATOM 678 C C . ALA A 1 93 ? -0.492 -8.403 10.352 1.00 87.12 93 ALA A C 1
ATOM 680 O O . ALA A 1 93 ? -0.865 -9.564 10.542 1.00 87.12 93 ALA A O 1
ATOM 681 N N . THR A 1 94 ? -0.385 -7.520 11.336 1.00 87.81 94 THR A N 1
ATOM 682 C CA . THR A 1 94 ? -0.558 -7.834 12.753 1.00 87.81 94 THR A CA 1
ATOM 683 C C . THR A 1 94 ? -1.460 -6.800 13.400 1.00 87.81 94 THR A C 1
ATOM 685 O O . THR A 1 94 ? -1.190 -5.600 13.345 1.00 87.81 94 THR A O 1
ATOM 688 N N . GLU A 1 95 ? -2.508 -7.277 14.058 1.00 88.62 95 GLU A N 1
ATOM 689 C CA . GLU A 1 95 ? -3.363 -6.452 14.900 1.00 88.62 95 GLU A CA 1
ATOM 690 C C . GLU A 1 95 ? -2.593 -5.921 16.120 1.00 88.62 95 GLU A C 1
ATOM 692 O O . GLU A 1 95 ? -1.751 -6.598 16.725 1.00 88.62 95 GLU A O 1
ATOM 697 N N . ARG A 1 96 ? -2.887 -4.678 16.485 1.00 89.31 96 ARG A N 1
ATOM 698 C CA . ARG A 1 96 ? -2.398 -3.983 17.671 1.00 89.31 96 ARG A CA 1
ATOM 699 C C . ARG A 1 96 ? -3.594 -3.449 18.463 1.00 89.31 96 ARG A C 1
ATOM 701 O O . ARG A 1 96 ? -4.644 -3.199 17.877 1.00 89.31 96 ARG A O 1
ATOM 708 N N . PRO A 1 97 ? -3.435 -3.233 19.782 1.00 87.19 97 PRO A N 1
ATOM 709 C CA . PRO A 1 97 ? -4.484 -2.621 20.589 1.00 87.19 97 PRO A CA 1
ATOM 710 C C . PRO A 1 97 ? -4.985 -1.299 19.993 1.00 87.19 97 PRO A C 1
ATOM 712 O O . PRO A 1 97 ? -4.180 -0.497 19.514 1.00 87.19 97 PRO A O 1
ATOM 715 N N . GLY A 1 98 ? -6.297 -1.069 20.093 1.00 85.88 98 GLY A N 1
ATOM 716 C CA . GLY A 1 98 ? -6.951 0.160 19.636 1.00 85.88 98 GLY A CA 1
ATOM 717 C C . GLY A 1 98 ? -7.349 0.158 18.160 1.00 85.88 98 GLY A C 1
ATOM 718 O O . GLY A 1 98 ? -7.209 1.193 17.524 1.00 85.88 98 GLY A O 1
ATOM 719 N N . ASP A 1 99 ? -7.792 -0.986 17.627 1.00 90.69 99 ASP A N 1
ATOM 720 C CA . ASP A 1 99 ? -8.243 -1.136 16.234 1.00 90.69 99 ASP A CA 1
ATOM 721 C C . ASP A 1 99 ? -7.206 -0.664 15.211 1.00 90.69 99 ASP A C 1
ATOM 723 O O . ASP A 1 99 ? -7.476 0.051 14.247 1.00 90.69 99 ASP A O 1
ATOM 727 N N . VAL A 1 100 ? -5.961 -1.073 15.446 1.00 91.69 100 VAL A N 1
ATOM 728 C CA . VAL A 1 100 ? -4.830 -0.747 14.587 1.00 91.69 100 VAL A CA 1
ATOM 729 C C . VAL A 1 100 ? -4.282 -2.021 13.981 1.00 91.69 100 VAL A C 1
ATOM 731 O O . VAL A 1 100 ? -4.086 -3.019 14.670 1.00 91.69 100 VAL A O 1
ATOM 734 N N . ILE A 1 101 ? -3.933 -1.965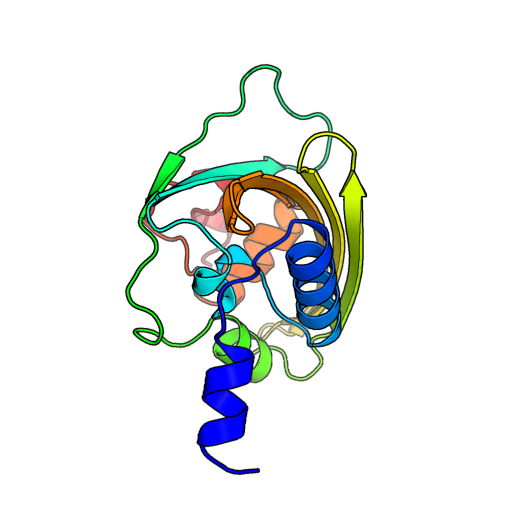 12.703 1.00 90.50 101 ILE A N 1
ATOM 735 C CA . ILE A 1 101 ? -3.177 -3.025 12.040 1.00 90.50 101 ILE A CA 1
ATOM 736 C C . ILE A 1 101 ? -1.851 -2.434 11.595 1.00 90.50 101 ILE A C 1
ATOM 738 O O . ILE A 1 101 ? -1.813 -1.368 10.989 1.00 90.50 101 ILE A O 1
ATOM 742 N N . VAL A 1 102 ? -0.753 -3.113 11.903 1.00 91.38 102 VAL A N 1
ATOM 743 C CA . VAL A 1 102 ? 0.566 -2.782 11.360 1.00 91.38 102 VAL A CA 1
ATOM 744 C C . VAL A 1 102 ? 1.034 -3.915 10.478 1.00 91.38 102 VAL A C 1
ATOM 746 O O . VAL A 1 102 ? 0.785 -5.082 10.784 1.00 91.38 102 VAL A O 1
ATOM 749 N N . GLY A 1 103 ? 1.742 -3.590 9.415 1.00 89.06 103 GLY A N 1
ATOM 750 C CA . GLY A 1 103 ? 2.379 -4.606 8.610 1.00 89.06 103 GLY A CA 1
ATOM 751 C C . GLY A 1 103 ? 3.685 -4.143 8.017 1.00 89.06 103 GLY A C 1
ATOM 752 O O . GLY A 1 103 ? 4.045 -2.968 8.049 1.00 89.06 103 GLY A O 1
ATOM 753 N N . ASP A 1 104 ? 4.394 -5.142 7.539 1.00 89.75 104 ASP A N 1
ATOM 754 C CA . ASP A 1 104 ? 5.756 -5.074 7.052 1.00 89.75 104 ASP A CA 1
ATOM 755 C C . ASP A 1 104 ? 5.839 -6.123 5.954 1.00 89.75 104 ASP A C 1
ATOM 757 O O . ASP A 1 104 ? 5.536 -7.297 6.203 1.00 89.75 104 ASP A O 1
ATOM 761 N N . PHE A 1 105 ? 6.138 -5.697 4.734 1.00 87.38 105 PHE A N 1
ATOM 762 C CA . PHE A 1 105 ? 6.313 -6.606 3.618 1.00 87.38 105 PHE A CA 1
ATOM 763 C C . PHE A 1 105 ? 7.368 -6.106 2.642 1.00 87.38 105 PHE A C 1
ATOM 765 O O . PHE A 1 105 ? 7.662 -4.917 2.552 1.00 87.38 105 PHE A O 1
ATOM 772 N N . THR A 1 106 ? 7.898 -7.034 1.857 1.00 89.19 106 THR A N 1
ATOM 773 C CA . THR A 1 106 ? 8.834 -6.751 0.776 1.00 89.19 106 THR A CA 1
ATOM 774 C C . THR A 1 106 ? 8.303 -7.332 -0.525 1.00 89.19 106 THR A C 1
ATOM 776 O O . THR A 1 106 ? 7.934 -8.510 -0.580 1.00 89.19 106 THR A O 1
ATOM 779 N N . LEU A 1 107 ? 8.289 -6.506 -1.571 1.00 87.62 107 LEU A N 1
ATOM 780 C CA . LEU A 1 107 ? 8.088 -6.909 -2.956 1.00 87.62 107 LEU A CA 1
ATOM 781 C C . LEU A 1 107 ? 9.435 -7.237 -3.587 1.00 87.62 107 LEU A C 1
ATOM 783 O O . LEU A 1 107 ? 10.355 -6.421 -3.550 1.00 87.62 107 LEU A O 1
ATOM 787 N N . THR A 1 108 ? 9.525 -8.394 -4.230 1.00 90.12 108 THR A N 1
ATOM 788 C CA . THR A 1 108 ? 10.678 -8.769 -5.049 1.00 90.12 108 THR A CA 1
ATOM 789 C C . THR A 1 108 ? 10.245 -9.247 -6.425 1.00 90.12 108 THR A C 1
ATOM 791 O O . THR A 1 108 ? 9.146 -9.769 -6.584 1.00 90.12 108 THR A O 1
ATOM 794 N N . GLY A 1 109 ? 11.087 -9.057 -7.436 1.00 90.19 109 GLY A N 1
ATOM 795 C CA . GLY A 1 109 ? 10.814 -9.480 -8.812 1.00 90.19 109 GLY A CA 1
ATOM 796 C C . GLY A 1 109 ? 11.745 -8.797 -9.806 1.00 90.19 109 GLY A C 1
ATOM 797 O O . GLY A 1 109 ? 12.725 -8.173 -9.404 1.00 90.19 109 GLY A O 1
ATOM 798 N N . THR A 1 110 ? 11.423 -8.881 -11.092 1.00 91.31 110 THR A N 1
ATOM 799 C CA . THR A 1 110 ? 12.195 -8.253 -12.169 1.00 91.31 110 THR A CA 1
ATOM 800 C C . THR A 1 110 ? 11.323 -7.262 -12.941 1.00 91.31 110 THR A C 1
ATOM 802 O O . THR A 1 110 ? 10.315 -7.642 -13.536 1.00 91.31 110 THR A O 1
ATOM 805 N N . LEU A 1 111 ? 11.691 -5.978 -12.923 1.00 87.12 111 LEU A N 1
ATOM 806 C CA . LEU A 1 111 ? 10.993 -4.920 -13.657 1.00 87.12 111 LEU A CA 1
ATOM 807 C C . LEU A 1 111 ? 11.160 -5.084 -15.187 1.00 87.12 111 LEU A C 1
ATOM 809 O O . LEU A 1 111 ? 12.090 -5.760 -15.636 1.00 87.12 111 LEU A O 1
ATOM 813 N N . PRO A 1 112 ? 10.301 -4.453 -16.017 1.00 84.81 112 PRO A N 1
ATOM 814 C CA . PRO A 1 112 ? 10.379 -4.552 -17.480 1.00 84.81 112 PRO A CA 1
ATOM 815 C C . PRO A 1 112 ? 11.708 -4.100 -18.104 1.00 84.81 112 PRO A C 1
ATOM 817 O O . PRO A 1 112 ? 12.043 -4.534 -19.204 1.00 84.81 112 PRO A O 1
ATOM 820 N N . ASP A 1 113 ? 12.460 -3.239 -17.419 1.00 83.94 113 ASP A N 1
ATOM 821 C CA . ASP A 1 113 ? 13.792 -2.766 -17.819 1.00 83.94 113 ASP A CA 1
ATOM 822 C C . ASP A 1 113 ? 14.929 -3.738 -17.430 1.00 83.94 113 ASP A C 1
ATOM 824 O O . ASP A 1 113 ? 16.098 -3.484 -17.727 1.00 83.94 113 ASP A O 1
ATOM 828 N N . GLY A 1 114 ? 14.597 -4.870 -16.799 1.00 86.19 114 GLY A N 1
ATOM 829 C CA . GLY A 1 114 ? 15.540 -5.885 -16.330 1.00 86.19 114 GLY A CA 1
ATOM 830 C C . GLY A 1 114 ? 16.096 -5.626 -14.929 1.00 86.19 114 GLY A C 1
ATOM 831 O O . GLY A 1 114 ? 16.948 -6.388 -14.465 1.00 86.19 114 GLY A O 1
ATOM 832 N N . TRP A 1 115 ? 15.641 -4.576 -14.246 1.00 88.44 115 TRP A N 1
ATOM 833 C CA . TRP A 1 115 ? 16.102 -4.247 -12.907 1.00 88.44 115 TRP A CA 1
ATOM 834 C C . TRP A 1 115 ? 15.478 -5.161 -11.836 1.00 88.44 115 TRP A C 1
ATOM 836 O O . TRP A 1 115 ? 14.295 -5.500 -11.894 1.00 88.44 115 TRP A O 1
ATOM 846 N N . ALA A 1 116 ? 16.275 -5.571 -10.845 1.00 91.75 116 ALA A N 1
ATOM 847 C CA . ALA A 1 116 ? 15.827 -6.454 -9.769 1.00 91.75 116 ALA A CA 1
ATOM 848 C C . ALA A 1 116 ? 15.143 -5.653 -8.651 1.00 91.75 116 ALA A C 1
ATOM 850 O O . ALA A 1 116 ? 15.819 -4.955 -7.906 1.00 91.75 116 ALA A O 1
ATOM 851 N N . LEU A 1 117 ? 13.825 -5.807 -8.515 1.00 89.69 117 LEU A N 1
ATOM 852 C CA . LEU A 1 117 ? 12.994 -5.159 -7.502 1.00 89.69 117 LEU A CA 1
ATOM 853 C C . LEU A 1 117 ? 13.272 -5.683 -6.091 1.00 89.69 117 LEU A C 1
ATOM 855 O O . LEU A 1 117 ? 13.243 -6.897 -5.867 1.00 89.69 117 LEU A O 1
ATOM 859 N N . HIS A 1 118 ? 13.456 -4.763 -5.138 1.00 91.88 118 HIS A N 1
ATOM 860 C CA . HIS A 1 118 ? 13.478 -5.049 -3.704 1.00 91.88 118 HIS A CA 1
ATOM 861 C C . HIS A 1 118 ? 12.797 -3.915 -2.923 1.00 91.88 118 HIS A C 1
ATOM 863 O O . HIS A 1 118 ? 13.414 -3.188 -2.146 1.00 91.88 118 HIS A O 1
ATOM 869 N N . LEU A 1 119 ? 11.487 -3.771 -3.104 1.00 88.94 119 LEU A N 1
ATOM 870 C CA . LEU A 1 119 ? 10.724 -2.708 -2.462 1.00 88.94 119 LEU A CA 1
ATOM 871 C C . LEU A 1 119 ? 10.233 -3.159 -1.086 1.00 88.94 119 LEU A C 1
ATOM 873 O O . LEU A 1 119 ? 9.305 -3.959 -0.981 1.00 88.94 119 LEU A O 1
ATOM 877 N N . HIS A 1 120 ? 10.847 -2.623 -0.034 1.00 90.38 120 HIS A N 1
ATOM 878 C CA . HIS A 1 120 ? 10.371 -2.783 1.336 1.00 90.38 120 HIS A CA 1
ATOM 879 C C . HIS A 1 120 ? 9.310 -1.731 1.684 1.00 90.38 120 HIS A C 1
ATOM 881 O O . HIS A 1 120 ? 9.473 -0.540 1.394 1.00 90.38 120 HIS A O 1
ATOM 887 N N . THR A 1 121 ? 8.245 -2.183 2.343 1.00 88.00 121 THR A N 1
ATOM 888 C CA . THR A 1 121 ? 7.086 -1.376 2.702 1.00 88.00 121 THR A CA 1
ATOM 889 C C . THR A 1 121 ? 6.646 -1.656 4.136 1.00 88.00 121 THR A C 1
ATOM 891 O O . THR A 1 121 ? 6.315 -2.787 4.495 1.00 88.00 121 THR A O 1
ATOM 894 N N . GLU A 1 122 ? 6.535 -0.597 4.935 1.00 91.06 122 GLU A N 1
ATOM 895 C CA . GLU A 1 122 ? 5.825 -0.625 6.216 1.00 91.06 122 GLU A CA 1
ATOM 896 C C . GLU A 1 122 ? 4.441 -0.008 6.034 1.00 91.06 122 GLU A C 1
ATOM 898 O O . GLU A 1 122 ? 4.276 0.979 5.312 1.00 91.06 122 GLU A O 1
ATOM 903 N N . PHE A 1 123 ? 3.438 -0.513 6.743 1.00 89.44 123 PHE A N 1
ATOM 904 C CA . PHE A 1 123 ? 2.149 0.157 6.797 1.00 89.44 123 PHE A CA 1
ATOM 905 C C . PHE A 1 123 ? 1.503 0.135 8.174 1.00 89.44 123 PHE A C 1
ATOM 907 O O . PHE A 1 123 ? 1.775 -0.710 9.029 1.00 89.44 123 PHE A O 1
ATOM 914 N N . ARG A 1 124 ? 0.591 1.084 8.362 1.00 91.44 124 ARG A N 1
ATOM 915 C CA . ARG A 1 124 ? -0.282 1.192 9.521 1.00 91.44 124 ARG A CA 1
ATOM 916 C C . ARG A 1 124 ? -1.683 1.570 9.062 1.00 91.44 124 ARG A C 1
ATOM 918 O O . ARG A 1 124 ? -1.852 2.557 8.354 1.00 91.44 124 ARG A O 1
ATOM 925 N N . CYS A 1 125 ? -2.671 0.821 9.518 1.00 90.75 125 CYS A N 1
ATOM 926 C CA . CYS A 1 125 ? -4.083 1.107 9.33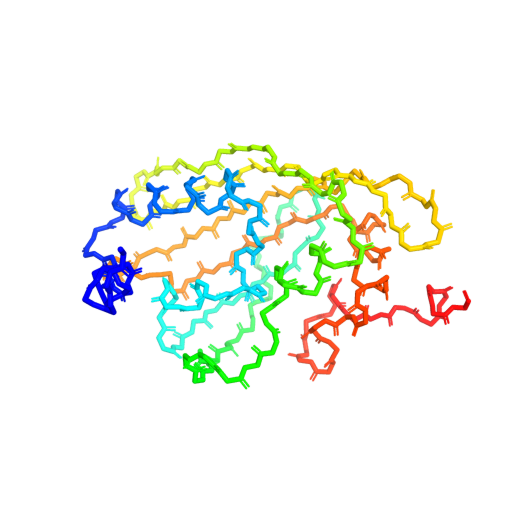1 1.00 90.75 125 CYS A CA 1
ATOM 927 C C . CYS A 1 125 ? -4.718 1.436 10.681 1.00 90.75 125 CYS A C 1
ATOM 929 O O . CYS A 1 125 ? -4.477 0.721 11.655 1.00 90.75 125 CYS A O 1
ATOM 931 N N . GLU A 1 126 ? -5.543 2.474 10.720 1.00 92.69 126 GLU A N 1
ATOM 932 C CA . GLU A 1 126 ? -6.573 2.654 11.746 1.00 92.69 126 GLU A CA 1
ATOM 933 C C . GLU A 1 126 ? -7.882 2.098 11.186 1.00 92.69 126 GLU A C 1
ATOM 935 O O . GLU A 1 126 ? -8.201 2.304 10.007 1.00 92.69 126 GLU A O 1
ATOM 940 N N . VAL A 1 127 ? -8.590 1.342 12.017 1.00 90.81 127 VAL A N 1
ATOM 941 C CA . VAL A 1 127 ? -9.761 0.559 11.641 1.00 90.81 127 VAL A CA 1
ATOM 942 C C . VAL A 1 127 ? -10.957 1.027 12.458 1.00 90.81 127 VAL A C 1
ATOM 944 O O . VAL A 1 127 ? -10.866 1.223 13.664 1.00 90.81 127 VAL A O 1
ATOM 947 N N . GLU A 1 128 ? -12.100 1.188 11.804 1.00 90.25 128 GLU A N 1
ATOM 948 C CA . GLU A 1 128 ? -13.375 1.471 12.454 1.00 90.25 128 GLU A CA 1
ATOM 949 C C . GLU A 1 128 ? -14.458 0.621 11.790 1.00 90.25 128 GLU A C 1
ATOM 951 O O . GLU A 1 128 ? -14.582 0.608 10.564 1.00 90.25 128 GLU A O 1
ATOM 956 N N . GLY A 1 129 ? -15.214 -0.140 12.587 1.00 84.94 129 GLY A N 1
ATOM 957 C CA . GLY A 1 129 ? -16.265 -1.023 12.064 1.00 84.94 129 GLY A CA 1
ATOM 958 C C . GLY A 1 129 ? -15.758 -2.040 11.032 1.00 84.94 129 GLY A C 1
ATOM 959 O O . GLY A 1 129 ? -16.440 -2.284 10.042 1.00 84.94 129 GLY A O 1
ATOM 960 N N . GLY A 1 130 ? -14.538 -2.563 11.219 1.00 84.19 130 GLY A N 1
ATOM 961 C CA . GLY A 1 130 ? -13.910 -3.530 10.308 1.00 84.19 130 GLY A CA 1
ATOM 962 C C . GLY A 1 130 ? -13.348 -2.935 9.009 1.00 84.19 130 GLY A C 1
ATOM 963 O O . GLY A 1 130 ? -12.869 -3.673 8.148 1.00 84.19 130 GLY A O 1
ATOM 964 N N . LEU A 1 131 ? -13.356 -1.606 8.865 1.00 87.81 131 LEU A N 1
ATOM 965 C CA . LEU A 1 131 ? -12.885 -0.894 7.677 1.00 87.81 131 LEU A CA 1
ATOM 966 C C . LEU A 1 131 ? -11.704 0.022 7.986 1.00 87.81 131 LEU A C 1
ATOM 968 O O . LEU A 1 131 ? -11.681 0.697 9.010 1.00 87.81 131 LEU A O 1
ATOM 972 N N . VAL A 1 132 ? -10.750 0.113 7.060 1.00 88.62 132 VAL A N 1
ATOM 973 C CA . VAL A 1 132 ? -9.634 1.063 7.147 1.00 88.62 132 VAL A CA 1
ATOM 974 C C . VAL A 1 132 ? -10.148 2.488 6.935 1.00 88.62 132 VAL A C 1
ATOM 976 O O . VAL A 1 132 ? -10.649 2.816 5.856 1.00 88.62 132 VAL A O 1
ATOM 979 N N . THR A 1 133 ? -9.994 3.346 7.941 1.00 90.69 133 THR A N 1
ATOM 980 C CA . THR A 1 133 ? -10.367 4.773 7.892 1.00 90.69 133 THR A CA 1
ATOM 981 C C . THR A 1 133 ? -9.160 5.687 7.738 1.00 90.69 133 THR A C 1
ATOM 983 O O . THR A 1 133 ? -9.275 6.760 7.140 1.00 90.69 133 THR A O 1
ATOM 986 N N . ARG A 1 134 ? -7.986 5.249 8.204 1.00 90.62 134 ARG A N 1
ATOM 987 C CA . ARG A 1 134 ? -6.715 5.942 7.994 1.00 90.62 134 ARG A CA 1
ATOM 988 C C . ARG A 1 134 ? -5.611 4.957 7.647 1.00 90.62 134 ARG A C 1
ATOM 990 O O . ARG A 1 134 ? -5.474 3.916 8.282 1.00 90.62 134 ARG A O 1
ATOM 997 N N . TYR A 1 135 ? -4.811 5.298 6.648 1.00 88.06 135 TYR A N 1
ATOM 998 C CA . TYR A 1 135 ? -3.759 4.451 6.108 1.00 88.06 135 TYR A CA 1
ATOM 999 C C . TYR A 1 135 ? -2.447 5.220 5.981 1.00 88.06 135 TYR A C 1
ATOM 1001 O O . TYR A 1 135 ? -2.355 6.238 5.302 1.00 88.06 135 TYR A O 1
ATOM 1009 N N . VAL A 1 136 ? -1.406 4.732 6.639 1.00 89.31 136 VAL A N 1
ATOM 1010 C CA . VAL A 1 136 ? -0.040 5.210 6.448 1.00 89.31 136 VAL A CA 1
ATOM 1011 C C . VAL A 1 136 ? 0.732 4.102 5.771 1.00 89.31 136 VAL A C 1
ATOM 1013 O O . VAL A 1 136 ? 0.758 2.978 6.268 1.00 89.31 136 VAL A O 1
ATOM 1016 N N . VAL A 1 137 ? 1.393 4.431 4.672 1.00 88.19 137 VAL A N 1
ATOM 1017 C CA . VAL A 1 137 ? 2.332 3.534 4.009 1.00 88.19 137 VAL A CA 1
ATOM 1018 C C . VAL A 1 137 ? 3.681 4.216 3.904 1.00 88.19 137 VAL A C 1
ATOM 1020 O O . VAL A 1 137 ? 3.772 5.410 3.607 1.00 88.19 137 VAL A O 1
ATOM 1023 N N . LYS A 1 138 ? 4.734 3.460 4.180 1.00 89.31 138 LYS A N 1
ATOM 1024 C CA . LYS A 1 138 ? 6.107 3.911 4.058 1.00 89.31 138 LYS A CA 1
ATOM 1025 C C . LYS A 1 138 ? 6.853 3.012 3.106 1.00 89.31 138 LYS A C 1
ATOM 1027 O O . LYS A 1 138 ? 6.741 1.799 3.221 1.00 89.31 138 LYS A O 1
ATOM 1032 N N . ASN A 1 139 ? 7.626 3.606 2.213 1.00 88.19 139 ASN A N 1
ATOM 1033 C CA . ASN A 1 139 ? 8.399 2.871 1.224 1.00 88.19 139 ASN A CA 1
ATOM 1034 C C . ASN A 1 139 ? 9.824 3.408 1.147 1.00 88.19 139 ASN A C 1
ATOM 1036 O O . ASN A 1 139 ? 10.060 4.582 1.452 1.00 88.19 139 ASN A O 1
ATOM 1040 N N . ASP A 1 140 ? 10.760 2.565 0.715 1.00 85.88 140 ASP A N 1
ATOM 1041 C CA . ASP A 1 140 ? 12.041 3.078 0.238 1.00 85.88 140 ASP A CA 1
ATOM 1042 C C . ASP A 1 140 ? 11.771 3.993 -0.975 1.00 85.88 140 ASP A C 1
ATOM 1044 O O . ASP A 1 140 ? 11.131 3.548 -1.932 1.00 85.88 140 ASP A O 1
ATOM 1048 N N . PRO A 1 141 ? 12.165 5.281 -0.943 1.00 83.31 141 PRO A N 1
ATOM 1049 C CA . PRO A 1 141 ? 11.786 6.222 -1.993 1.00 83.31 141 PRO A CA 1
ATOM 1050 C C . PRO A 1 141 ? 12.349 5.887 -3.373 1.00 83.31 141 PRO A C 1
ATOM 1052 O O . PRO A 1 141 ? 11.675 6.163 -4.363 1.00 83.31 141 PRO A O 1
ATOM 1055 N N . GLU A 1 142 ? 13.563 5.342 -3.455 1.00 84.06 142 GLU A N 1
ATOM 1056 C CA . GLU A 1 142 ? 14.213 5.042 -4.736 1.00 84.06 142 GLU A CA 1
ATOM 1057 C C . GLU A 1 142 ? 13.591 3.793 -5.363 1.00 84.06 142 GLU A C 1
ATOM 1059 O O . GLU A 1 142 ? 13.174 3.812 -6.524 1.00 84.06 142 GLU A O 1
ATOM 1064 N N . GLU A 1 143 ? 13.442 2.738 -4.563 1.00 86.94 143 GLU A N 1
ATOM 1065 C CA . GLU A 1 143 ? 12.754 1.502 -4.945 1.00 86.94 143 GLU A CA 1
ATOM 1066 C C . GLU A 1 143 ? 11.311 1.775 -5.379 1.00 86.94 143 GLU A C 1
ATOM 1068 O O . GLU A 1 143 ? 10.838 1.269 -6.400 1.00 86.94 143 GLU A O 1
ATOM 1073 N N . PHE A 1 144 ? 10.601 2.614 -4.619 1.00 85.12 144 PHE A N 1
ATOM 1074 C CA . PHE A 1 144 ? 9.210 2.942 -4.898 1.00 85.12 144 PHE A CA 1
ATOM 1075 C C . PHE A 1 144 ? 9.060 3.748 -6.181 1.00 85.12 144 PHE A C 1
ATOM 1077 O O . PHE A 1 144 ? 8.171 3.437 -6.971 1.00 85.12 144 PHE A O 1
ATOM 1084 N N . GLN A 1 145 ? 9.925 4.740 -6.417 1.00 82.00 145 GLN A N 1
ATOM 1085 C CA . GLN A 1 145 ? 9.905 5.531 -7.651 1.00 82.00 145 GLN A CA 1
ATOM 1086 C C . GLN A 1 145 ? 10.162 4.654 -8.878 1.00 82.00 145 GLN A C 1
ATOM 1088 O O . GLN A 1 145 ? 9.386 4.702 -9.831 1.00 82.00 145 GLN A O 1
ATOM 1093 N N . ARG A 1 146 ? 11.153 3.755 -8.826 1.00 82.69 146 ARG A N 1
ATOM 1094 C CA . ARG A 1 146 ? 11.386 2.777 -9.904 1.00 82.69 146 ARG A CA 1
ATOM 1095 C C . ARG A 1 146 ? 10.177 1.887 -10.143 1.00 82.69 146 ARG A C 1
ATOM 1097 O O . ARG A 1 146 ? 9.751 1.708 -11.284 1.00 82.69 146 ARG A O 1
ATOM 1104 N N . PHE A 1 147 ? 9.594 1.371 -9.065 1.00 83.06 147 PHE A N 1
ATOM 1105 C CA . PHE A 1 147 ? 8.412 0.527 -9.133 1.00 83.06 147 PHE A CA 1
ATOM 1106 C C . PHE A 1 147 ? 7.216 1.250 -9.773 1.00 83.06 147 PHE A C 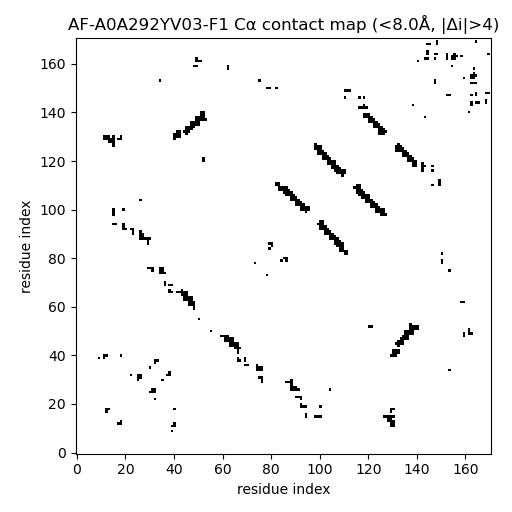1
ATOM 1108 O O . PHE A 1 147 ? 6.605 0.721 -10.703 1.00 83.06 147 PHE A O 1
ATOM 1115 N N . VAL A 1 148 ? 6.876 2.465 -9.326 1.00 80.25 148 VAL A N 1
ATOM 1116 C CA . VAL A 1 148 ? 5.727 3.195 -9.886 1.00 80.25 148 VAL A CA 1
ATOM 1117 C C . VAL A 1 148 ? 5.989 3.659 -11.313 1.00 80.25 148 VAL A C 1
ATOM 1119 O O . VAL A 1 148 ? 5.079 3.551 -12.131 1.00 80.25 148 VAL A O 1
ATOM 1122 N N . THR A 1 149 ? 7.205 4.087 -11.655 1.00 79.06 149 THR A N 1
ATOM 1123 C CA . THR A 1 149 ? 7.576 4.447 -13.032 1.00 79.06 149 THR A CA 1
ATOM 1124 C C . THR A 1 149 ? 7.410 3.258 -13.972 1.00 79.06 149 THR A C 1
ATOM 1126 O O . THR A 1 149 ? 6.715 3.366 -14.984 1.00 79.06 149 THR A O 1
ATOM 1129 N N . ALA A 1 150 ? 7.950 2.093 -13.603 1.00 78.25 150 ALA A N 1
ATOM 1130 C CA . ALA A 1 150 ? 7.849 0.872 -14.401 1.00 78.25 150 ALA A CA 1
ATOM 1131 C C . ALA A 1 150 ? 6.398 0.414 -14.639 1.00 78.25 150 ALA A C 1
ATOM 1133 O O . ALA A 1 150 ? 6.098 -0.203 -15.662 1.00 78.25 150 ALA A O 1
ATOM 1134 N N . LEU A 1 151 ? 5.486 0.722 -13.712 1.00 73.94 151 LEU A N 1
ATOM 1135 C CA . LEU A 1 151 ? 4.067 0.366 -13.810 1.00 73.94 151 LEU A CA 1
ATOM 1136 C C . LEU A 1 151 ? 3.170 1.476 -14.389 1.00 73.94 151 LEU A C 1
ATOM 1138 O O . LEU A 1 151 ? 1.951 1.292 -14.448 1.00 73.94 151 LEU A O 1
ATOM 1142 N N . GLY A 1 152 ? 3.731 2.614 -14.814 1.00 70.31 152 GLY A N 1
ATOM 1143 C CA . GLY A 1 152 ? 2.964 3.745 -15.360 1.00 70.31 152 GLY A CA 1
ATOM 1144 C C . GLY A 1 152 ? 2.228 4.589 -14.309 1.00 70.31 152 GLY A C 1
ATOM 1145 O O . GLY A 1 152 ? 1.246 5.248 -14.632 1.00 70.31 152 GLY A O 1
ATOM 1146 N N . ASN A 1 153 ? 2.696 4.535 -13.061 1.00 70.62 153 ASN A N 1
ATOM 1147 C CA . ASN A 1 153 ? 2.283 5.274 -11.870 1.00 70.62 153 ASN A CA 1
ATOM 1148 C C . ASN A 1 153 ? 0.759 5.461 -11.669 1.00 70.62 153 ASN A C 1
ATOM 1150 O O . ASN A 1 153 ? 0.178 6.454 -12.112 1.00 70.62 153 ASN A O 1
ATOM 1154 N N . PRO A 1 154 ? 0.099 4.596 -10.875 1.00 61.09 154 PRO A N 1
ATOM 1155 C CA . PRO A 1 154 ? -1.340 4.699 -10.615 1.00 61.09 154 PRO A CA 1
ATOM 1156 C C . PRO A 1 154 ? -1.743 5.896 -9.726 1.00 61.09 154 PRO A C 1
ATOM 1158 O O . PRO A 1 154 ? -2.944 6.112 -9.498 1.00 61.09 154 PRO A O 1
ATOM 1161 N N . TYR A 1 155 ? -0.770 6.640 -9.192 1.00 61.69 155 TYR A N 1
ATOM 1162 C CA . TYR A 1 155 ? -0.968 7.793 -8.311 1.00 61.69 155 TYR A CA 1
ATOM 1163 C C . TYR A 1 155 ? -0.791 9.144 -9.007 1.00 61.69 155 TYR A C 1
ATOM 1165 O O . TYR A 1 155 ? -1.090 10.161 -8.384 1.00 61.69 155 TYR A O 1
ATOM 1173 N N . ALA A 1 156 ? -0.365 9.161 -10.274 1.00 66.69 156 ALA A N 1
ATOM 1174 C CA . ALA A 1 156 ? -0.107 10.391 -11.013 1.00 66.69 156 ALA A CA 1
ATOM 1175 C C . ALA A 1 156 ? -1.310 11.352 -10.965 1.00 66.69 156 ALA A C 1
ATOM 1177 O O . ALA A 1 156 ? -2.439 10.978 -11.306 1.00 66.69 156 ALA A O 1
ATOM 1178 N N . GLY A 1 157 ? -1.066 12.589 -10.521 1.00 62.78 157 GLY A N 1
ATOM 1179 C CA . GLY A 1 157 ? -2.078 13.645 -10.450 1.00 62.78 157 GLY A CA 1
ATOM 1180 C C . GLY A 1 157 ? -3.107 13.493 -9.324 1.00 62.78 157 GLY A C 1
ATOM 1181 O O . GLY A 1 157 ? -4.107 14.214 -9.319 1.00 62.78 157 GLY A O 1
ATOM 1182 N N . LYS A 1 158 ? -2.894 12.579 -8.365 1.00 64.81 158 LYS A N 1
ATOM 1183 C CA . LYS A 1 158 ? -3.785 12.392 -7.199 1.00 64.81 158 LYS A CA 1
ATOM 1184 C C . LYS A 1 158 ? -3.361 13.199 -5.971 1.00 64.81 158 LYS A C 1
ATOM 1186 O O . LYS A 1 158 ? -4.000 13.087 -4.927 1.00 64.81 1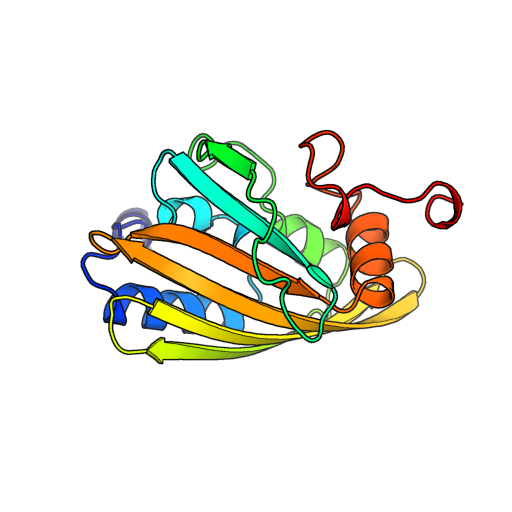58 LYS A O 1
ATOM 1191 N N . GLY A 1 159 ? -2.299 14.001 -6.079 1.00 62.09 159 GLY A N 1
ATOM 1192 C CA . GLY A 1 159 ? -1.828 14.856 -4.986 1.00 62.09 159 GLY A CA 1
ATOM 1193 C C . GLY A 1 159 ? -1.055 14.099 -3.903 1.00 62.09 159 GLY A C 1
ATOM 1194 O O . GLY A 1 159 ? -0.891 14.606 -2.795 1.00 62.09 159 GLY A O 1
ATOM 1195 N N . VAL A 1 160 ? -0.565 12.894 -4.211 1.00 66.62 160 VAL A N 1
ATOM 1196 C CA . VAL A 1 160 ? 0.316 12.121 -3.327 1.00 66.62 160 VAL A CA 1
ATOM 1197 C C . VAL A 1 160 ? 1.761 12.455 -3.689 1.00 66.62 160 VAL A C 1
ATOM 1199 O O . VAL A 1 160 ? 2.357 11.795 -4.532 1.00 66.62 160 VAL A O 1
ATOM 1202 N N . ALA A 1 161 ? 2.333 13.481 -3.056 1.00 69.00 161 ALA A N 1
ATOM 1203 C CA . ALA A 1 161 ? 3.637 14.035 -3.446 1.00 69.00 161 ALA A CA 1
ATOM 1204 C C . ALA A 1 161 ? 4.776 12.997 -3.538 1.00 69.00 161 ALA A C 1
ATOM 1206 O O . ALA A 1 161 ? 5.616 13.073 -4.427 1.00 69.00 161 ALA A O 1
ATOM 1207 N N . THR A 1 162 ? 4.800 12.005 -2.647 1.00 67.12 162 THR A N 1
ATOM 1208 C CA . THR A 1 162 ? 5.808 10.927 -2.625 1.00 67.12 162 THR A CA 1
ATOM 1209 C C . THR A 1 162 ? 5.625 9.884 -3.727 1.00 67.12 162 THR A C 1
ATOM 1211 O O . THR A 1 162 ? 6.550 9.116 -3.992 1.00 67.12 162 THR A O 1
ATOM 1214 N N . ALA A 1 163 ? 4.462 9.869 -4.376 1.00 64.50 163 ALA A N 1
ATOM 1215 C CA . ALA A 1 163 ? 4.126 8.969 -5.466 1.00 64.50 163 ALA A CA 1
ATOM 1216 C C . ALA A 1 163 ? 4.021 9.675 -6.822 1.00 64.50 163 ALA A C 1
ATOM 1218 O O . ALA A 1 163 ? 3.699 9.006 -7.791 1.00 64.50 163 ALA A O 1
ATOM 1219 N N . GLU A 1 164 ? 4.279 10.981 -6.933 1.00 70.69 164 GLU A N 1
ATOM 1220 C CA . GLU A 1 164 ? 4.414 11.642 -8.238 1.00 70.69 164 GLU A CA 1
ATOM 1221 C C . GLU A 1 164 ? 5.740 11.215 -8.898 1.00 70.69 164 GLU A C 1
ATOM 1223 O O . GLU A 1 164 ? 6.758 11.092 -8.210 1.00 70.69 164 GLU A O 1
ATOM 1228 N N . VAL A 1 165 ? 5.727 10.959 -10.216 1.00 65.62 165 VAL A N 1
ATOM 1229 C CA . VAL A 1 165 ? 6.943 10.572 -10.962 1.00 65.62 165 VAL A CA 1
ATOM 1230 C C . VAL A 1 165 ? 7.867 11.780 -11.067 1.00 65.62 165 VAL A C 1
ATOM 1232 O O . VAL A 1 165 ? 7.432 12.857 -11.483 1.00 65.62 165 VAL A O 1
ATOM 1235 N N . ARG A 1 166 ? 9.146 11.609 -10.728 1.00 67.50 166 ARG A N 1
ATOM 1236 C CA . ARG A 1 166 ? 10.161 12.656 -10.919 1.00 67.50 166 ARG A CA 1
ATOM 1237 C C . ARG A 1 166 ? 10.591 12.698 -12.386 1.00 67.50 166 ARG A C 1
ATOM 1239 O O . ARG A 1 166 ? 10.763 11.658 -13.011 1.00 67.50 166 ARG A O 1
ATOM 1246 N N . GLU A 1 167 ? 10.821 13.891 -12.939 1.00 64.19 167 GLU A N 1
ATOM 1247 C CA . GLU A 1 167 ? 11.242 14.053 -14.347 1.00 64.19 167 GLU A CA 1
ATOM 1248 C C . GLU A 1 167 ? 12.535 13.289 -14.691 1.00 64.19 167 GLU A C 1
ATOM 1250 O O . GLU A 1 167 ? 12.745 12.890 -15.835 1.00 64.19 167 GLU A O 1
ATOM 1255 N N . GLU A 1 168 ? 13.397 13.085 -13.696 1.00 66.06 168 GLU A N 1
ATOM 1256 C CA . GLU A 1 168 ? 14.663 12.357 -13.804 1.00 66.06 168 GLU A CA 1
ATOM 1257 C C . GLU A 1 168 ? 14.456 10.846 -13.990 1.00 66.06 168 GLU A C 1
ATOM 1259 O O . GLU A 1 168 ? 15.243 10.210 -14.688 1.00 66.06 168 GLU A O 1
ATOM 1264 N N . ASP A 1 169 ? 13.372 10.302 -13.428 1.00 59.19 169 ASP A N 1
ATOM 1265 C CA . ASP A 1 169 ? 13.025 8.878 -13.462 1.00 59.19 169 ASP A CA 1
ATOM 1266 C C . ASP A 1 169 ? 12.217 8.501 -14.720 1.00 59.19 169 ASP A C 1
ATOM 1268 O O . ASP A 1 169 ? 12.059 7.326 -15.025 1.00 59.19 169 ASP A O 1
ATOM 1272 N N . ALA A 1 170 ? 11.708 9.482 -15.474 1.00 57.22 170 ALA A N 1
ATOM 1273 C CA . ALA A 1 170 ? 10.863 9.269 -16.654 1.00 57.22 170 ALA A CA 1
ATOM 1274 C C . ALA A 1 170 ? 11.638 9.096 -17.984 1.00 57.22 170 AL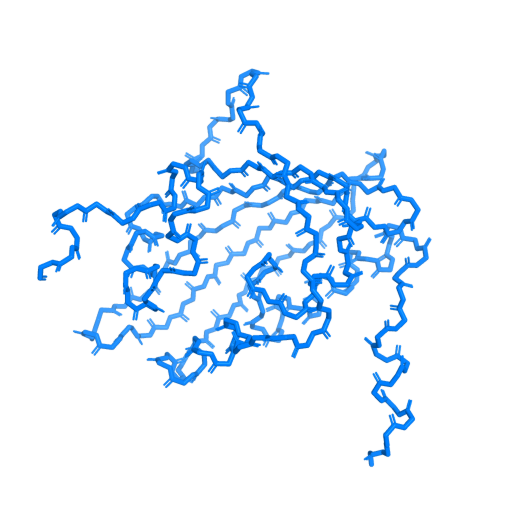A A C 1
ATOM 1276 O O . ALA A 1 170 ? 11.019 9.147 -19.052 1.00 57.22 170 ALA A O 1
ATOM 1277 N N . ARG A 1 171 ? 12.971 8.967 -17.941 1.00 52.34 171 ARG A N 1
ATOM 1278 C CA . ARG A 1 171 ? 13.866 8.978 -19.116 1.00 52.34 171 ARG A CA 1
ATOM 1279 C C . ARG A 1 171 ? 14.302 7.601 -19.596 1.00 52.34 171 ARG A C 1
ATOM 1281 O O . ARG A 1 171 ? 14.626 6.753 -18.744 1.00 52.34 171 ARG A O 1
#

Solvent-accessible surface area (backbone atoms only — not comparable to full-atom values): 9572 Å² to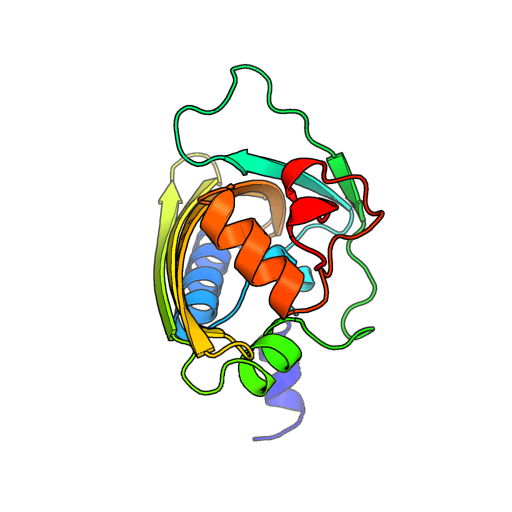tal; per-residue (Å²): 139,56,76,70,64,55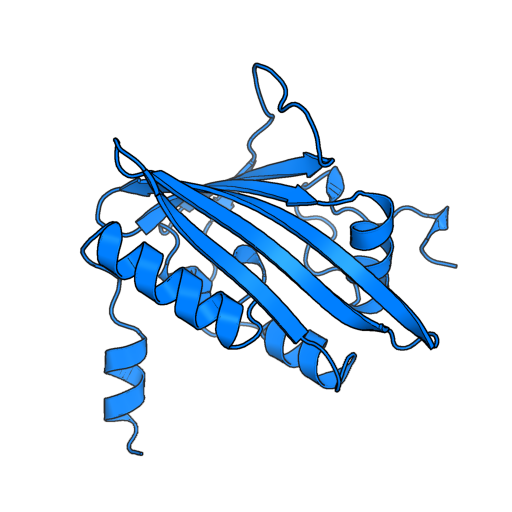,55,66,75,63,56,66,40,75,34,55,69,54,36,27,50,49,48,34,53,36,35,68,73,48,50,48,65,86,64,22,80,54,46,69,45,35,33,70,58,25,34,38,32,70,44,59,62,74,85,77,66,96,76,69,77,64,45,82,45,68,53,71,69,90,85,77,65,87,37,41,44,64,52,46,50,68,54,18,78,65,56,43,38,52,71,51,43,41,75,45,90,85,42,26,36,39,34,43,36,35,38,34,32,43,44,84,90,70,48,77,45,70,35,46,35,42,38,40,32,38,45,57,82,20,18,33,41,33,39,40,40,24,28,43,63,68,48,44,50,54,52,34,54,75,69,69,32,98,42,61,93,69,80,47,76,80,53,46,83,52,81,83,71,76,114

Foldseek 3Di:
DDPVVVVVVLDQFQALVVLQVVVFVCLQVQHDCPLFLVLSQADQKAWEAEAAPDDDDPDTDIDIDGSDDRPDDDGLSNLCCVQFVPWHKDWHWDDDPQQKIKMKIWIWTAGNVRDTATKIKIKMFRDDSSHGRYIYMHINLVSQLLVCLSSVQPCDPVPRVSRHHDPVNND